Protein AF-A0A7X2IAB0-F1 (afdb_monomer)

Foldseek 3Di:
DDPPPPDDPVCLAPADDQDDDPVVVVVVVPDPDDPDDDDQDFDQFWDKDKAQDFAQAWAKKFFFPDDDDPDDPDPPPDPPGDDGDDTHTPGDIDTHGGGRGHHFHWDQDPVRDTDTHITMIIGSTGPPPCVVVDDPPVCPPDDDD

Radius of gyration: 17.69 Å; Cα contacts (8 Å, |Δi|>4): 196; chains: 1; bounding box: 41×53×38 Å

Mean predicted aligned error: 11.15 Å

Structure (mmCIF, N/CA/C/O backbone):
data_AF-A0A7X2IAB0-F1
#
_entry.id   AF-A0A7X2IAB0-F1
#
loop_
_atom_site.group_PDB
_atom_site.id
_atom_site.type_symbol
_atom_site.label_atom_id
_atom_site.label_alt_id
_atom_site.label_comp_id
_atom_site.label_asym_id
_atom_site.label_entity_id
_atom_site.label_seq_id
_atom_site.pdbx_PDB_ins_code
_atom_site.Cartn_x
_atom_site.Cartn_y
_atom_site.Cartn_z
_atom_site.occupancy
_atom_site.B_iso_or_equiv
_atom_site.auth_seq_id
_atom_site.auth_comp_id
_atom_site.auth_asym_id
_atom_site.auth_atom_id
_atom_site.pdbx_PDB_model_num
ATOM 1 N N . MET A 1 1 ? -12.299 -6.628 21.671 1.00 35.75 1 MET A N 1
ATOM 2 C CA . MET A 1 1 ? -11.449 -7.800 21.383 1.00 35.75 1 MET A CA 1
ATOM 3 C C . MET A 1 1 ? -10.360 -7.276 20.462 1.00 35.75 1 MET A C 1
ATOM 5 O O . MET A 1 1 ? -10.723 -6.673 19.462 1.00 35.75 1 MET A O 1
ATOM 9 N N . ASN A 1 2 ? -9.085 -7.326 20.855 1.00 34.56 2 ASN A N 1
ATOM 10 C CA . ASN A 1 2 ? -8.011 -6.799 20.007 1.00 34.56 2 ASN A CA 1
ATOM 11 C C . ASN A 1 2 ? -7.770 -7.798 18.869 1.00 34.56 2 ASN A C 1
ATOM 13 O O . ASN A 1 2 ? -7.606 -8.981 19.178 1.00 34.56 2 ASN A O 1
ATOM 17 N N . PRO A 1 3 ? -7.782 -7.367 17.597 1.00 40.47 3 PRO A N 1
ATOM 18 C CA . PRO A 1 3 ? -7.442 -8.254 16.496 1.00 40.47 3 PRO A CA 1
ATOM 19 C C . PRO A 1 3 ? -6.014 -8.787 16.698 1.00 40.47 3 PRO A C 1
ATOM 21 O O . PRO A 1 3 ? -5.176 -8.077 17.270 1.00 40.47 3 PRO A O 1
ATOM 24 N N . PRO A 1 4 ? -5.728 -10.034 16.286 1.00 41.59 4 PRO A N 1
ATOM 25 C CA . PRO A 1 4 ? -4.376 -10.562 16.349 1.00 41.59 4 PRO A CA 1
ATOM 26 C C . PRO A 1 4 ? -3.435 -9.631 15.576 1.00 41.59 4 PRO A C 1
ATOM 28 O O . PRO A 1 4 ? -3.772 -9.135 14.501 1.00 41.59 4 PRO A O 1
ATOM 31 N N . LEU A 1 5 ? -2.261 -9.358 16.147 1.00 42.12 5 LEU A N 1
ATOM 32 C CA . LEU A 1 5 ? -1.198 -8.631 15.459 1.00 42.12 5 LEU A CA 1
ATOM 33 C C . LEU A 1 5 ? -0.713 -9.525 14.303 1.00 42.12 5 LEU A C 1
ATOM 35 O O . LEU A 1 5 ? 0.067 -10.446 14.517 1.00 42.12 5 LEU A O 1
ATOM 39 N N . ILE A 1 6 ? -1.218 -9.295 13.08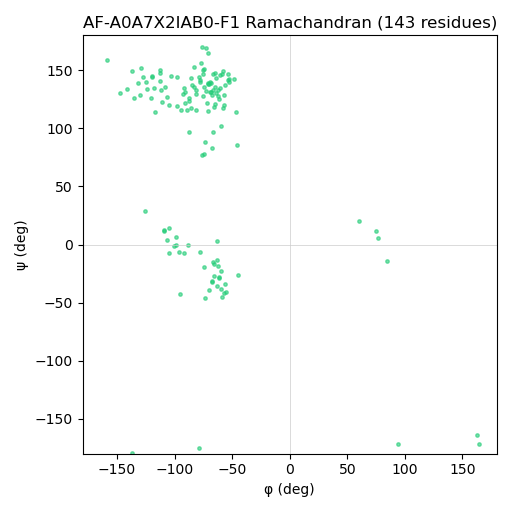9 1.00 48.75 6 ILE A N 1
ATOM 40 C CA . ILE A 1 6 ? -0.862 -10.081 11.889 1.00 48.75 6 ILE A CA 1
ATOM 41 C C . ILE A 1 6 ? 0.512 -9.655 11.318 1.00 48.75 6 ILE A C 1
ATOM 43 O O . ILE A 1 6 ? 1.058 -10.315 10.440 1.00 48.75 6 ILE A O 1
ATOM 47 N N . LEU A 1 7 ? 1.137 -8.599 11.853 1.00 47.75 7 LEU A N 1
ATOM 48 C CA . LEU A 1 7 ? 2.466 -8.138 11.438 1.00 47.75 7 LEU A CA 1
ATOM 49 C C . LEU A 1 7 ? 3.429 -8.060 12.622 1.00 47.75 7 LEU A C 1
ATOM 51 O O . LEU A 1 7 ? 3.077 -7.588 13.704 1.00 47.75 7 LEU A O 1
ATOM 55 N N . ALA A 1 8 ? 4.677 -8.473 12.396 1.00 43.34 8 ALA A N 1
ATOM 56 C CA . ALA A 1 8 ? 5.759 -8.194 13.325 1.00 43.34 8 ALA A CA 1
ATOM 57 C C . ALA A 1 8 ? 5.989 -6.675 13.371 1.00 43.34 8 ALA A C 1
ATOM 59 O O . ALA A 1 8 ? 6.307 -6.066 12.351 1.00 43.34 8 ALA A O 1
ATOM 60 N N . SER A 1 9 ? 5.854 -6.080 14.562 1.00 52.69 9 SER A N 1
ATOM 61 C CA . SER A 1 9 ? 6.020 -4.640 14.841 1.00 52.69 9 SER A CA 1
ATOM 62 C C . SER A 1 9 ? 7.254 -3.998 14.191 1.00 52.69 9 SER A C 1
ATOM 64 O O . SER A 1 9 ? 7.256 -2.799 13.947 1.00 52.69 9 SER A O 1
ATOM 66 N N . GLN A 1 10 ? 8.298 -4.782 13.920 1.00 50.03 10 GLN A N 1
ATOM 67 C CA . GLN A 1 10 ? 9.571 -4.330 13.360 1.00 50.03 10 GLN A CA 1
ATOM 68 C C . GLN A 1 10 ? 9.501 -3.798 11.918 1.00 50.03 10 GLN A C 1
ATOM 70 O O . GLN A 1 10 ? 10.450 -3.161 11.479 1.00 50.03 10 GLN A O 1
ATOM 75 N N . TYR A 1 11 ? 8.415 -4.055 11.182 1.00 52.72 11 TYR A N 1
ATOM 76 C CA . TYR A 1 11 ? 8.261 -3.597 9.793 1.00 52.72 11 TYR A CA 1
ATOM 77 C C . TYR A 1 11 ? 7.378 -2.354 9.643 1.00 52.72 11 TYR A C 1
ATOM 79 O O . TYR A 1 11 ? 7.192 -1.889 8.526 1.00 52.72 11 TYR A O 1
ATOM 87 N N . LEU A 1 12 ? 6.820 -1.822 10.736 1.00 57.72 12 LEU A N 1
ATOM 88 C CA . LEU A 1 12 ? 5.902 -0.677 10.674 1.00 57.72 12 LEU A CA 1
ATOM 89 C C . LEU A 1 12 ? 6.596 0.621 10.235 1.00 57.72 12 LEU A C 1
ATOM 91 O O . LEU A 1 12 ? 5.979 1.426 9.549 1.00 57.72 12 LEU A O 1
ATOM 95 N N . ASP A 1 13 ? 7.873 0.777 10.592 1.00 61.59 13 ASP A N 1
ATOM 96 C CA . ASP A 1 13 ? 8.671 1.983 10.327 1.00 61.59 13 ASP A CA 1
ATOM 97 C C . ASP A 1 13 ? 9.749 1.757 9.252 1.00 61.59 13 ASP A C 1
ATOM 99 O O . ASP A 1 13 ? 10.687 2.542 9.134 1.00 61.59 13 ASP A O 1
ATOM 103 N N . GLN A 1 14 ? 9.688 0.641 8.521 1.00 66.00 14 GLN A N 1
ATOM 104 C CA . GLN A 1 14 ? 10.624 0.359 7.433 1.00 66.00 14 GLN A CA 1
ATOM 105 C C . GLN A 1 14 ? 9.993 0.735 6.092 1.00 66.00 14 GLN A C 1
ATOM 107 O O . GLN A 1 14 ? 8.787 0.533 5.911 1.00 66.00 14 GLN A O 1
ATOM 112 N N . PRO A 1 15 ? 10.789 1.241 5.139 1.00 61.44 15 PRO A N 1
ATOM 113 C CA . PRO A 1 15 ? 10.329 1.403 3.774 1.00 61.44 15 PRO A CA 1
ATOM 114 C C . PRO A 1 15 ? 9.782 0.089 3.218 1.00 61.44 15 PRO A C 1
ATOM 116 O O . PRO A 1 15 ? 10.238 -1.010 3.547 1.00 61.44 15 PRO A O 1
ATOM 119 N N . ALA A 1 16 ? 8.779 0.210 2.358 1.00 62.75 16 ALA A N 1
ATOM 120 C CA . ALA A 1 16 ? 8.210 -0.934 1.676 1.00 62.75 16 ALA A CA 1
ATOM 121 C C . ALA A 1 16 ? 9.242 -1.562 0.714 1.00 62.75 16 ALA A C 1
ATOM 123 O O . ALA A 1 16 ? 9.639 -0.897 -0.248 1.00 62.75 16 ALA A O 1
ATOM 124 N N . PRO A 1 17 ? 9.650 -2.832 0.907 1.00 62.62 17 PRO A N 1
ATOM 125 C CA . PRO A 1 17 ? 10.663 -3.450 0.062 1.00 62.62 17 PRO A CA 1
ATOM 126 C C . PRO A 1 17 ? 10.121 -3.675 -1.353 1.00 62.62 17 PRO A C 1
ATOM 128 O O . PRO A 1 17 ? 9.055 -4.265 -1.539 1.00 62.62 17 PRO A O 1
ATOM 131 N N . LEU A 1 18 ? 10.886 -3.268 -2.368 1.00 59.88 18 LEU A N 1
ATOM 132 C CA . LEU A 1 18 ? 10.502 -3.455 -3.775 1.00 59.88 18 LEU A CA 1
ATOM 133 C C . LEU A 1 18 ? 11.021 -4.763 -4.404 1.00 59.88 18 LEU A C 1
ATOM 135 O O . LEU A 1 18 ? 10.659 -5.091 -5.535 1.00 59.88 18 LEU A O 1
ATOM 139 N N . VAL A 1 19 ? 11.872 -5.531 -3.709 1.00 61.22 19 VAL A N 1
ATOM 140 C CA . VAL A 1 19 ? 12.601 -6.667 -4.304 1.00 61.22 19 VAL A CA 1
ATOM 141 C C . VAL A 1 19 ? 12.297 -7.997 -3.607 1.00 61.22 19 VAL A C 1
ATOM 143 O O . VAL A 1 19 ? 12.517 -8.170 -2.412 1.00 61.22 19 VAL A O 1
ATOM 146 N N . PHE A 1 20 ? 11.884 -9.002 -4.387 1.00 60.91 20 PHE A N 1
ATOM 147 C CA . PHE A 1 20 ? 11.777 -10.391 -3.926 1.00 60.91 20 PHE A CA 1
ATOM 148 C C . PHE A 1 20 ? 13.132 -11.116 -3.995 1.00 60.91 20 PHE A C 1
ATOM 150 O O . PHE A 1 20 ? 13.833 -11.061 -5.010 1.00 60.91 20 PHE A O 1
ATOM 157 N N . ASN A 1 21 ? 13.503 -11.867 -2.956 1.00 71.12 21 ASN A N 1
ATOM 158 C CA . ASN A 1 21 ? 14.704 -12.712 -3.004 1.00 71.12 21 ASN A CA 1
ATOM 159 C C . ASN A 1 21 ? 14.520 -13.933 -3.938 1.00 71.12 21 ASN A C 1
ATOM 161 O O . ASN A 1 21 ? 13.401 -14.284 -4.321 1.00 71.12 21 ASN A O 1
ATOM 165 N N . GLN A 1 22 ? 15.623 -14.593 -4.313 1.00 76.75 22 GLN A N 1
ATOM 166 C CA . GLN A 1 22 ? 15.592 -15.730 -5.247 1.00 76.75 22 GLN A CA 1
ATOM 167 C C . GLN A 1 22 ? 14.725 -16.894 -4.740 1.00 76.75 22 GLN A C 1
ATOM 169 O O . GLN A 1 22 ? 13.972 -17.487 -5.507 1.00 76.75 22 GLN A O 1
ATOM 174 N N . THR A 1 23 ? 14.757 -17.168 -3.434 1.00 74.00 23 THR A N 1
ATOM 175 C CA . THR A 1 23 ? 13.955 -18.222 -2.799 1.00 74.00 23 THR A CA 1
ATOM 176 C C . THR A 1 23 ? 12.456 -18.043 -3.047 1.00 74.00 23 THR A C 1
ATOM 178 O O . THR A 1 23 ? 11.749 -19.017 -3.309 1.00 74.00 23 THR A O 1
ATOM 181 N N . TRP A 1 24 ? 11.954 -16.807 -2.975 1.00 69.25 24 TRP A N 1
ATOM 182 C CA . TRP A 1 24 ? 10.552 -16.507 -3.266 1.00 69.25 24 TRP A CA 1
ATOM 183 C C . TRP A 1 24 ? 10.220 -16.657 -4.749 1.00 69.25 24 TRP A C 1
ATOM 185 O O . TRP A 1 24 ? 9.173 -17.220 -5.069 1.00 69.25 24 TRP A O 1
ATOM 195 N N . ARG A 1 25 ? 11.122 -16.246 -5.649 1.00 75.25 25 ARG A N 1
ATOM 196 C CA . ARG A 1 25 ? 10.952 -16.438 -7.103 1.00 75.25 25 ARG A CA 1
ATOM 197 C C . ARG A 1 25 ? 10.815 -17.922 -7.453 1.00 75.25 25 ARG A C 1
ATOM 199 O O . ARG A 1 25 ? 9.889 -18.307 -8.163 1.00 75.25 25 ARG A O 1
ATOM 206 N N . ASP A 1 26 ? 11.667 -18.768 -6.879 1.00 80.38 26 ASP A N 1
ATOM 207 C CA . ASP A 1 26 ? 11.652 -20.215 -7.124 1.00 80.38 26 ASP A CA 1
ATOM 208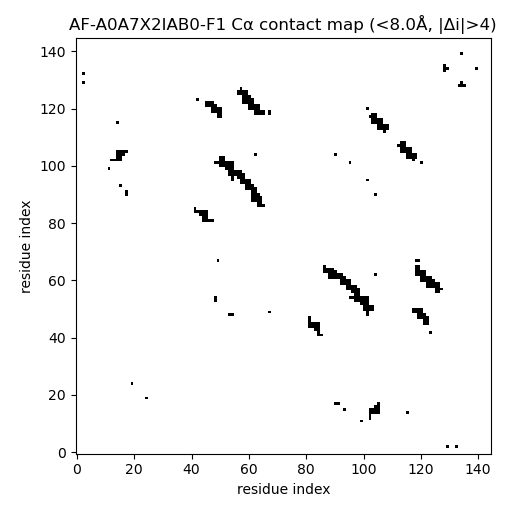 C C . ASP A 1 26 ? 10.393 -20.904 -6.574 1.00 80.38 26 ASP A C 1
ATOM 210 O O . ASP A 1 26 ? 9.940 -21.908 -7.130 1.00 80.38 26 ASP A O 1
ATOM 214 N N . LYS A 1 27 ? 9.826 -20.387 -5.475 1.00 79.31 27 LYS A N 1
ATOM 215 C CA . LYS A 1 27 ? 8.559 -20.876 -4.912 1.00 79.31 27 LYS A CA 1
ATOM 216 C C . LYS A 1 27 ? 7.360 -20.450 -5.752 1.00 79.31 27 LYS A C 1
ATOM 218 O O . LYS A 1 27 ? 6.524 -21.300 -6.043 1.00 79.31 27 LYS A O 1
ATOM 223 N N . LEU A 1 28 ? 7.290 -19.179 -6.157 1.00 75.38 28 LEU A N 1
ATOM 224 C CA . LEU A 1 28 ? 6.195 -18.648 -6.979 1.00 75.38 28 LEU A CA 1
ATOM 225 C C . LEU A 1 28 ? 6.024 -19.454 -8.273 1.00 75.38 28 LEU A C 1
ATOM 227 O O . LEU A 1 28 ? 4.905 -19.822 -8.611 1.00 75.38 28 LEU A O 1
ATOM 231 N N . ASN A 1 29 ? 7.131 -19.837 -8.918 1.00 76.50 29 ASN A N 1
ATOM 232 C CA . ASN A 1 29 ? 7.127 -20.650 -10.141 1.00 76.50 29 ASN A CA 1
ATOM 233 C C . ASN A 1 29 ? 6.535 -22.065 -9.977 1.00 76.50 29 ASN A C 1
ATOM 235 O O . ASN A 1 29 ? 6.301 -22.745 -10.972 1.00 76.50 29 ASN A O 1
ATOM 239 N N . LYS A 1 30 ? 6.340 -22.543 -8.743 1.00 82.19 30 LYS A N 1
ATOM 240 C CA . LYS A 1 30 ? 5.795 -23.880 -8.445 1.00 82.19 30 LYS A CA 1
ATOM 241 C C . LYS A 1 30 ? 4.343 -23.840 -7.973 1.00 82.19 30 LYS A C 1
ATOM 243 O O . LYS A 1 30 ? 3.757 -24.902 -7.769 1.00 82.19 30 LYS A O 1
ATOM 248 N N . LEU A 1 31 ? 3.783 -22.653 -7.742 1.00 79.88 31 LEU A N 1
ATOM 249 C CA . LEU A 1 31 ? 2.400 -22.516 -7.304 1.00 79.88 31 LEU A CA 1
ATOM 250 C C . LEU A 1 31 ? 1.452 -22.702 -8.498 1.00 79.88 31 LEU A C 1
ATOM 252 O O . LEU A 1 31 ? 1.758 -22.230 -9.595 1.00 79.88 31 LEU A O 1
ATOM 256 N N . PRO A 1 32 ? 0.304 -23.375 -8.308 1.00 79.88 32 PRO A N 1
ATOM 257 C CA . PRO A 1 32 ? -0.677 -23.589 -9.364 1.00 79.88 32 PRO A CA 1
ATOM 258 C C . PRO A 1 32 ? -1.468 -22.299 -9.607 1.00 79.88 32 PRO A C 1
ATOM 260 O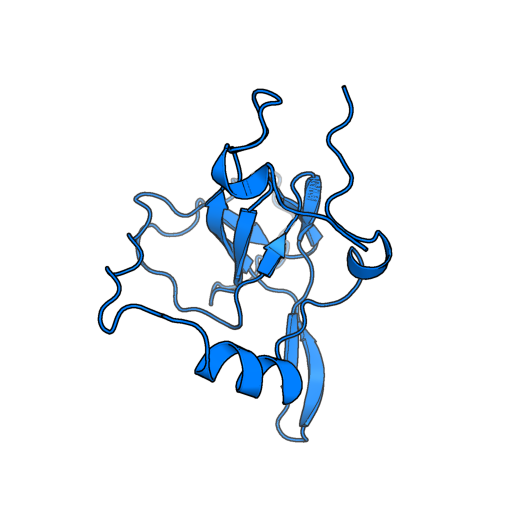 O . PRO A 1 32 ? -2.599 -22.149 -9.146 1.00 79.88 32 PRO A O 1
ATOM 263 N N . PHE A 1 33 ? -0.858 -21.340 -10.301 1.00 74.62 33 PHE A N 1
ATOM 264 C CA . PHE A 1 33 ? -1.569 -20.161 -10.776 1.00 74.62 33 PHE A CA 1
ATOM 265 C C . PHE A 1 33 ? -2.387 -20.514 -12.024 1.00 74.62 33 PHE A C 1
ATOM 267 O O . PHE A 1 33 ? -1.908 -21.269 -12.871 1.00 74.62 33 PHE A O 1
ATOM 274 N N . PRO A 1 34 ? -3.616 -19.994 -12.158 1.00 82.50 34 PRO A N 1
ATOM 275 C CA . PRO A 1 34 ? -4.370 -20.141 -13.392 1.00 82.50 34 PRO A CA 1
ATOM 276 C C . PRO A 1 34 ? -3.657 -19.409 -14.537 1.00 82.50 34 PRO A C 1
ATOM 278 O O . PRO A 1 34 ? -3.137 -18.310 -14.349 1.00 82.50 34 PRO A O 1
ATOM 281 N N . ASP A 1 35 ? -3.700 -19.988 -15.740 1.00 81.81 35 ASP A N 1
ATOM 282 C CA . ASP A 1 35 ? -3.081 -19.410 -16.947 1.00 81.81 35 ASP A CA 1
ATOM 283 C C . ASP A 1 35 ? -3.685 -18.049 -17.344 1.00 81.81 35 ASP A C 1
ATOM 285 O O . ASP A 1 35 ? -3.094 -17.285 -18.107 1.00 81.81 35 ASP A O 1
ATOM 289 N N . SER A 1 36 ? -4.883 -17.741 -16.838 1.00 84.75 36 SER A N 1
ATOM 290 C CA . SER A 1 36 ? -5.588 -16.486 -17.068 1.00 84.75 36 SER A CA 1
ATOM 291 C C . SER A 1 36 ? -6.176 -15.960 -15.763 1.00 84.75 36 SER A C 1
ATOM 293 O O . SER A 1 36 ? -6.931 -16.651 -15.077 1.00 84.75 36 SER A O 1
ATOM 295 N N . LEU A 1 37 ? -5.840 -14.711 -15.444 1.00 79.56 37 LEU A N 1
ATOM 296 C CA . LEU A 1 37 ? -6.455 -13.940 -14.371 1.00 79.56 37 LEU A CA 1
ATOM 297 C C . LEU A 1 37 ? -7.428 -12.927 -14.975 1.00 79.56 37 LEU A C 1
ATOM 299 O O . LEU A 1 37 ? -7.179 -12.365 -16.043 1.00 79.56 37 LEU A O 1
ATOM 303 N N . SER A 1 38 ? -8.535 -12.678 -14.274 1.00 82.25 38 SER A N 1
ATOM 304 C CA . SER A 1 38 ? -9.397 -11.539 -14.602 1.00 82.25 38 SER A CA 1
ATOM 305 C C . SER A 1 38 ? -8.632 -10.231 -14.364 1.00 82.25 38 SER A C 1
ATOM 307 O O . SER A 1 38 ? -7.803 -10.183 -13.451 1.00 82.25 38 SER A O 1
ATOM 309 N N . PRO A 1 39 ? -8.887 -9.168 -15.148 1.00 76.00 39 PRO A N 1
ATOM 310 C CA . PRO A 1 39 ? -8.277 -7.872 -14.883 1.00 76.00 39 PRO A CA 1
ATOM 311 C C . PRO A 1 39 ? -8.684 -7.370 -13.494 1.00 76.00 39 PRO A C 1
ATOM 313 O O . PRO A 1 39 ? -9.811 -7.605 -13.047 1.00 76.00 39 PRO A O 1
ATOM 316 N N . VAL A 1 40 ? -7.774 -6.660 -12.825 1.00 72.44 40 VAL A N 1
ATOM 317 C CA . VAL A 1 40 ? -8.103 -5.950 -11.585 1.00 72.44 40 VAL A CA 1
ATOM 318 C C . VAL A 1 40 ? -9.175 -4.903 -11.922 1.00 72.44 40 VAL A C 1
ATOM 320 O O . VAL A 1 40 ? -8.974 -4.122 -12.854 1.00 72.44 40 VAL A O 1
ATOM 323 N N . PRO A 1 41 ? -10.332 -4.895 -11.240 1.00 76.00 41 PRO A N 1
ATOM 324 C CA . PRO A 1 41 ? -11.372 -3.911 -11.509 1.00 76.00 41 PRO A CA 1
ATOM 325 C C . PRO A 1 41 ? -10.890 -2.509 -11.120 1.00 76.00 41 PRO A C 1
ATOM 327 O O . PRO A 1 41 ? -10.379 -2.310 -10.020 1.00 76.00 41 PRO A O 1
ATOM 330 N N . GLU A 1 42 ? -11.088 -1.526 -12.000 1.00 77.31 42 GLU A N 1
ATOM 331 C CA . GLU A 1 42 ? -10.788 -0.127 -11.679 1.00 77.31 42 GLU A CA 1
ATOM 332 C C . GLU A 1 42 ? -11.830 0.427 -10.693 1.00 77.31 42 GLU A C 1
ATOM 334 O O . GLU A 1 42 ? -13.040 0.260 -10.909 1.00 77.31 42 GLU A O 1
ATOM 339 N N . PRO A 1 43 ? -11.405 1.099 -9.612 1.00 71.62 43 PRO A N 1
ATOM 340 C CA . PRO A 1 43 ? -12.335 1.685 -8.665 1.00 71.62 43 PRO A CA 1
ATOM 341 C C . PRO A 1 43 ? -13.073 2.875 -9.296 1.00 71.62 43 PRO A C 1
ATOM 343 O O . PRO A 1 43 ? -12.487 3.717 -9.972 1.00 71.62 43 PRO A O 1
ATOM 346 N N . LEU A 1 44 ? -14.377 2.989 -9.013 1.00 73.06 44 LEU A N 1
ATOM 347 C CA . LEU A 1 44 ? -15.196 4.136 -9.441 1.00 73.06 44 LEU A CA 1
ATOM 348 C C . LEU A 1 44 ? -14.694 5.466 -8.861 1.00 73.06 44 LEU A C 1
ATOM 350 O O . LEU A 1 44 ? -14.934 6.512 -9.453 1.00 73.06 44 LEU A O 1
ATOM 354 N N . ARG A 1 45 ? -14.047 5.413 -7.689 1.00 83.62 45 ARG A N 1
ATOM 355 C CA . ARG A 1 45 ? -13.419 6.545 -7.004 1.00 83.62 45 ARG A CA 1
ATOM 356 C C . ARG A 1 45 ? -12.121 6.098 -6.362 1.00 83.62 45 ARG A C 1
ATOM 358 O O . ARG A 1 45 ? -12.098 5.088 -5.658 1.00 83.62 45 ARG A O 1
ATOM 365 N N . ASN A 1 46 ? -11.068 6.879 -6.548 1.00 89.19 46 ASN A N 1
ATOM 366 C CA . ASN A 1 46 ? -9.780 6.588 -5.936 1.00 89.19 46 ASN A CA 1
ATOM 367 C C . ASN A 1 46 ? -9.738 7.066 -4.480 1.00 89.19 46 ASN A C 1
ATOM 369 O O . ASN A 1 46 ? -10.011 8.229 -4.183 1.00 89.19 46 ASN A O 1
ATOM 373 N N . THR A 1 47 ? -9.319 6.180 -3.574 1.00 91.88 47 THR A N 1
ATOM 374 C CA . THR A 1 47 ? -8.868 6.576 -2.233 1.00 91.88 47 THR A CA 1
ATOM 375 C C . THR A 1 47 ? -7.356 6.728 -2.277 1.00 91.88 47 THR A C 1
ATOM 377 O O . THR A 1 47 ? -6.663 5.742 -2.520 1.00 91.88 47 THR A O 1
ATOM 380 N N . VAL A 1 48 ? -6.855 7.948 -2.062 1.00 92.88 48 VAL A N 1
ATOM 381 C CA . VAL A 1 48 ? -5.418 8.258 -2.109 1.00 92.88 48 VAL A CA 1
ATOM 382 C C . VAL A 1 48 ? -4.956 8.900 -0.806 1.00 92.88 48 VAL A C 1
ATOM 384 O O . VAL A 1 48 ? -5.594 9.828 -0.305 1.00 92.88 48 VAL A O 1
ATOM 387 N N . VAL A 1 49 ? -3.832 8.420 -0.276 1.00 92.31 49 VAL A N 1
ATOM 388 C CA . VAL A 1 49 ? -3.215 8.894 0.968 1.00 92.31 49 VAL A CA 1
ATOM 389 C C . VAL A 1 49 ? -1.734 9.179 0.725 1.00 92.31 49 VAL A C 1
ATOM 391 O O . VAL A 1 49 ? -1.013 8.333 0.212 1.00 92.31 49 VAL A O 1
ATOM 394 N N . ALA A 1 50 ? -1.264 10.367 1.101 1.00 92.31 50 ALA A N 1
ATOM 395 C CA . ALA A 1 50 ? 0.153 10.713 0.995 1.00 92.31 50 ALA A CA 1
ATOM 396 C C . ALA A 1 50 ? 0.979 10.024 2.092 1.00 92.31 50 ALA A C 1
ATOM 398 O O . ALA A 1 50 ? 0.480 9.858 3.207 1.00 92.31 50 ALA A O 1
ATOM 399 N N . SER A 1 51 ? 2.252 9.718 1.822 1.00 91.19 51 SER A N 1
ATOM 400 C CA . SER A 1 51 ? 3.206 9.295 2.859 1.00 91.19 51 SER A CA 1
ATOM 401 C C . SER A 1 51 ? 3.182 10.239 4.075 1.00 91.19 51 SER A C 1
ATOM 403 O O . SER A 1 51 ? 3.024 11.458 3.934 1.00 91.19 51 SER A O 1
ATOM 405 N N . GLY A 1 52 ? 3.313 9.679 5.279 1.00 90.00 52 GLY A N 1
ATOM 406 C CA . GLY A 1 52 ? 3.225 10.403 6.551 1.00 90.00 52 GLY A CA 1
ATOM 407 C C . GLY A 1 52 ? 1.803 10.807 6.960 1.00 90.00 52 GLY A C 1
ATOM 408 O O . GLY A 1 52 ? 1.633 11.655 7.838 1.00 90.00 52 GLY A O 1
ATOM 409 N N . LYS A 1 53 ? 0.765 10.280 6.297 1.00 91.38 53 LYS A N 1
ATOM 410 C CA . LYS A 1 53 ? -0.635 10.435 6.712 1.00 91.38 53 LYS A CA 1
ATOM 411 C C . LYS A 1 53 ? -1.214 9.098 7.145 1.00 91.38 53 LYS A C 1
ATOM 413 O O . LYS A 1 53 ? -0.994 8.090 6.479 1.00 91.38 53 LYS A O 1
ATOM 418 N N . ALA A 1 54 ? -2.017 9.136 8.205 1.00 91.62 54 ALA A N 1
ATOM 419 C CA . ALA A 1 54 ? -2.720 7.972 8.716 1.00 91.62 54 ALA A CA 1
ATOM 420 C C . ALA A 1 54 ? -3.618 7.337 7.645 1.00 91.62 54 ALA A C 1
ATOM 422 O O . ALA A 1 54 ? -4.455 8.004 7.023 1.00 91.62 54 ALA A O 1
ATOM 423 N N . LEU A 1 55 ? -3.460 6.032 7.461 1.00 91.12 55 LEU A N 1
ATOM 424 C CA . LEU A 1 55 ? -4.250 5.238 6.532 1.00 91.12 55 LEU A CA 1
ATOM 425 C C . LEU A 1 55 ? -5.660 5.000 7.094 1.00 91.12 55 LEU A C 1
ATOM 427 O O . LEU A 1 55 ? -5.804 4.622 8.257 1.00 91.12 55 LEU A O 1
ATOM 431 N N . PRO A 1 56 ? -6.724 5.153 6.289 1.00 93.38 56 PRO A N 1
ATOM 432 C CA . PRO A 1 56 ? -8.096 4.995 6.766 1.00 93.38 56 PRO A CA 1
ATOM 433 C C . PRO A 1 56 ? -8.497 3.532 7.004 1.00 93.38 56 PRO A C 1
ATOM 435 O O . PRO A 1 56 ? -9.489 3.276 7.682 1.00 93.38 56 PRO A O 1
ATOM 438 N N . CYS A 1 57 ? -7.782 2.572 6.413 1.00 91.75 57 CYS A N 1
ATOM 439 C CA . CYS A 1 57 ? -8.080 1.148 6.532 1.00 91.75 57 CYS A CA 1
ATOM 440 C C . CYS A 1 57 ? -6.854 0.289 6.218 1.00 91.75 57 CYS A C 1
ATOM 442 O O . CYS A 1 57 ? -5.927 0.738 5.541 1.00 91.75 57 CYS A O 1
ATOM 444 N N . SER A 1 58 ? -6.881 -0.948 6.711 1.00 91.56 58 SER A N 1
ATOM 445 C CA . SER A 1 58 ? -5.923 -1.974 6.309 1.00 91.56 58 SER A CA 1
ATOM 446 C C . SER A 1 58 ? -6.265 -2.493 4.918 1.00 91.56 58 SER A C 1
ATOM 448 O O . SER A 1 58 ? -7.440 -2.580 4.554 1.00 91.56 58 SER A O 1
ATOM 450 N N . GLY A 1 59 ? -5.253 -2.854 4.140 1.00 92.38 59 GLY A N 1
ATOM 451 C CA . GLY A 1 59 ? -5.472 -3.380 2.801 1.00 92.38 59 GLY A CA 1
ATOM 452 C C . GLY A 1 59 ? -4.220 -3.375 1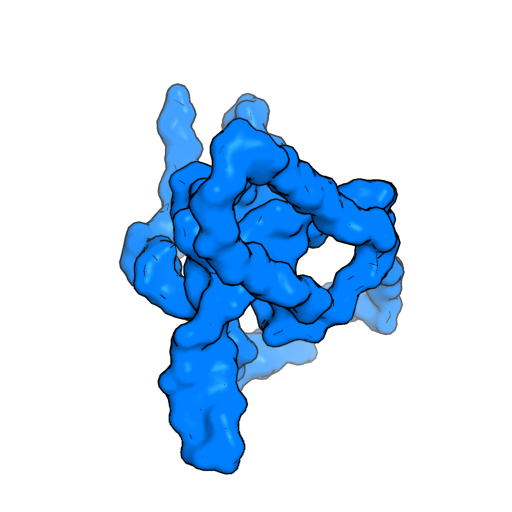.943 1.00 92.38 59 GLY A C 1
ATOM 453 O O . GLY A 1 59 ? -3.127 -3.086 2.423 1.00 92.38 59 GLY A O 1
ATOM 454 N N . ILE A 1 60 ? -4.399 -3.677 0.661 1.00 92.31 60 ILE A N 1
ATOM 455 C CA . ILE A 1 60 ? -3.357 -3.567 -0.358 1.00 92.31 60 ILE A CA 1
ATOM 456 C C . ILE A 1 60 ? -3.446 -2.175 -0.979 1.00 92.31 60 ILE A C 1
ATOM 458 O O . ILE A 1 60 ? -4.474 -1.789 -1.545 1.00 92.31 60 ILE A O 1
ATOM 462 N N . TRP A 1 61 ? -2.344 -1.444 -0.880 1.00 93.06 61 TRP A N 1
ATOM 463 C CA . TRP A 1 61 ? -2.167 -0.105 -1.418 1.00 93.06 61 TRP A CA 1
ATOM 464 C C . TRP A 1 61 ? -1.020 -0.106 -2.424 1.00 93.06 61 TRP A C 1
ATOM 466 O O . TRP A 1 61 ? -0.031 -0.803 -2.223 1.00 93.06 61 TRP A O 1
ATOM 476 N N . GLU A 1 62 ? -1.110 0.691 -3.482 1.00 92.38 62 GLU A N 1
ATOM 477 C CA . GLU A 1 62 ? -0.016 0.890 -4.438 1.00 92.38 62 GLU A CA 1
ATOM 478 C C . GLU A 1 62 ? 0.427 2.350 -4.505 1.00 92.38 62 G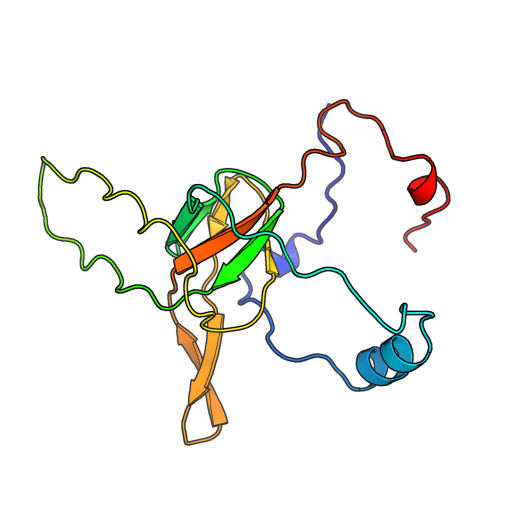LU A C 1
ATOM 480 O O . GLU A 1 62 ? -0.410 3.251 -4.419 1.00 92.38 62 GLU A O 1
ATOM 485 N N . PRO A 1 63 ? 1.726 2.612 -4.684 1.00 92.69 63 PRO A N 1
ATOM 486 C CA . PRO A 1 63 ? 2.199 3.949 -4.997 1.00 92.69 63 PRO A CA 1
ATOM 487 C C . PRO A 1 63 ? 1.746 4.345 -6.410 1.00 92.69 63 PRO A C 1
ATOM 489 O O . PRO A 1 63 ? 1.815 3.539 -7.339 1.00 92.69 63 PRO A O 1
ATOM 492 N N . VAL A 1 64 ? 1.315 5.594 -6.591 1.00 91.69 64 VAL A N 1
ATOM 493 C CA . VAL A 1 64 ? 0.848 6.131 -7.880 1.00 91.69 64 VAL A CA 1
ATOM 494 C C . VAL A 1 64 ? 1.521 7.449 -8.244 1.00 91.69 64 VAL A C 1
ATOM 496 O O . VAL A 1 64 ? 1.887 8.247 -7.378 1.00 91.69 64 VAL A O 1
ATOM 499 N N . GLU A 1 65 ? 1.635 7.711 -9.544 1.00 88.06 65 GLU A N 1
ATOM 500 C CA . GLU A 1 65 ? 2.165 8.964 -10.080 1.00 88.06 65 GLU A CA 1
ATOM 501 C C . GLU A 1 65 ? 1.150 10.104 -9.902 1.00 88.06 65 GLU A C 1
ATOM 503 O O . GLU A 1 65 ? 0.324 10.398 -10.769 1.00 88.06 65 GLU A O 1
ATOM 508 N N . LEU A 1 66 ? 1.210 10.772 -8.750 1.00 85.25 66 LEU A N 1
ATOM 509 C CA . LEU A 1 66 ? 0.443 11.982 -8.471 1.00 85.25 66 LEU A CA 1
ATOM 510 C C . LEU A 1 66 ? 1.343 13.069 -7.872 1.00 85.25 66 LEU A C 1
ATOM 512 O O . LEU A 1 66 ? 2.156 12.787 -6.990 1.00 85.25 66 LEU A O 1
ATOM 516 N N . PRO A 1 67 ? 1.180 14.341 -8.277 1.00 74.94 67 PRO A N 1
ATOM 517 C CA . PRO A 1 67 ? 1.980 15.424 -7.726 1.00 74.94 67 PRO A CA 1
ATOM 518 C C . PRO A 1 67 ? 1.737 15.569 -6.219 1.00 74.94 67 PRO A C 1
ATOM 520 O O . PRO A 1 67 ? 0.597 15.719 -5.759 1.00 74.94 67 PRO A O 1
ATOM 523 N N . MET A 1 68 ? 2.817 15.571 -5.434 1.00 67.19 68 MET A N 1
ATOM 524 C CA . MET A 1 68 ? 2.714 15.833 -4.004 1.00 67.19 68 MET A CA 1
ATOM 525 C C . MET A 1 68 ? 2.305 17.289 -3.743 1.00 67.19 68 MET A C 1
ATOM 527 O O . MET A 1 68 ? 2.911 18.248 -4.229 1.00 67.19 68 MET A O 1
ATOM 531 N N . ARG A 1 69 ? 1.258 17.432 -2.923 1.00 63.62 69 ARG A N 1
ATOM 532 C CA . ARG A 1 69 ? 0.809 18.654 -2.239 1.00 63.62 69 ARG A CA 1
ATOM 533 C C . ARG A 1 69 ? 1.955 19.432 -1.584 1.00 63.62 69 ARG A C 1
ATOM 535 O O . ARG A 1 69 ? 2.130 19.239 -0.389 1.00 63.62 69 ARG A O 1
ATOM 542 N N . LYS A 1 70 ? 2.693 20.326 -2.263 1.00 55.00 70 LYS A N 1
ATOM 543 C CA . LYS A 1 70 ? 3.557 21.292 -1.548 1.00 55.00 70 LYS A CA 1
ATOM 544 C C . LYS A 1 70 ? 2.658 22.104 -0.615 1.00 55.00 70 LYS A C 1
ATOM 546 O O . LYS A 1 70 ? 1.713 22.742 -1.078 1.00 55.00 70 LYS A O 1
ATOM 551 N N . SER A 1 71 ? 2.892 22.012 0.692 1.00 53.00 71 SER A N 1
ATOM 552 C CA . SER A 1 71 ? 2.034 22.615 1.711 1.00 53.00 71 SER A CA 1
ATOM 553 C C . SER A 1 71 ? 1.958 24.131 1.518 1.00 53.00 71 SER A C 1
ATOM 555 O O . SER A 1 71 ? 2.878 24.859 1.883 1.00 53.00 71 SER A O 1
ATOM 557 N N . ALA A 1 72 ? 0.864 24.620 0.939 1.00 53.69 72 ALA A N 1
ATOM 558 C CA . ALA A 1 72 ? 0.531 26.033 0.989 1.00 53.69 72 ALA A CA 1
ATOM 559 C C . ALA A 1 72 ? -0.213 26.309 2.308 1.00 53.69 72 ALA A C 1
ATOM 561 O O . ALA A 1 72 ? -1.096 25.525 2.672 1.00 53.69 72 ALA A O 1
ATOM 562 N N . PRO A 1 73 ? 0.090 27.408 3.020 1.00 47.25 73 PRO A N 1
ATOM 563 C CA . PRO A 1 73 ? -0.627 27.799 4.226 1.00 47.25 73 PRO A CA 1
ATOM 564 C C . PRO A 1 73 ? -1.996 28.357 3.818 1.00 47.25 73 PRO A C 1
ATOM 566 O O . PRO A 1 73 ? -2.193 29.563 3.723 1.00 47.25 73 PRO A O 1
ATOM 569 N N . SER A 1 74 ? -2.944 27.479 3.494 1.00 50.16 74 SER A N 1
ATOM 570 C CA . SER A 1 74 ? -4.308 27.874 3.150 1.00 50.16 74 SER A CA 1
ATOM 571 C C . SER A 1 74 ? -5.287 27.306 4.167 1.00 50.16 74 SER A C 1
ATOM 573 O O . SER A 1 74 ? -5.515 26.096 4.232 1.00 50.16 74 SER A O 1
ATOM 575 N N . LEU A 1 75 ? -5.916 28.220 4.911 1.00 51.53 75 LEU A N 1
ATOM 576 C CA . LEU A 1 75 ? -7.055 27.984 5.810 1.00 51.53 75 LEU A CA 1
ATOM 577 C C . LEU A 1 75 ? -8.321 27.492 5.068 1.00 51.53 75 LEU A C 1
ATOM 579 O O . LEU A 1 75 ? -9.357 27.285 5.688 1.00 51.53 75 LEU A O 1
ATOM 583 N N . PHE A 1 76 ? -8.233 27.276 3.749 1.00 47.59 76 PHE A N 1
ATOM 584 C CA . PHE A 1 76 ? -9.275 26.706 2.893 1.00 47.59 76 PHE A CA 1
ATOM 585 C C . PHE A 1 76 ? -8.777 25.493 2.099 1.00 47.59 76 PHE A C 1
ATOM 587 O O . PHE A 1 76 ? -9.254 25.239 0.990 1.00 47.59 76 PHE A O 1
ATOM 594 N N . SER A 1 77 ? -7.803 24.742 2.621 1.00 47.03 77 SER A N 1
ATOM 595 C CA . SER A 1 77 ? -7.370 23.491 1.996 1.00 47.03 77 SER A CA 1
ATOM 596 C C . SER A 1 77 ? -8.482 22.438 2.082 1.00 47.03 77 SER A C 1
ATOM 598 O O . SER A 1 77 ? -8.498 21.561 2.937 1.00 47.03 77 SER A O 1
ATOM 600 N N . ARG A 1 78 ? -9.435 22.497 1.147 1.00 47.03 78 ARG A N 1
ATOM 601 C CA . ARG A 1 78 ? -10.155 21.293 0.740 1.00 47.03 78 ARG A CA 1
ATOM 602 C C . ARG A 1 78 ? -9.083 20.309 0.274 1.00 47.03 78 ARG A C 1
ATOM 604 O O . ARG A 1 78 ? -8.320 20.629 -0.646 1.00 47.03 78 ARG A O 1
ATOM 611 N N . SER A 1 79 ? -8.996 19.142 0.915 1.00 50.88 79 SER A N 1
ATOM 612 C CA . SER A 1 79 ? -8.382 17.974 0.281 1.00 50.88 79 SER A CA 1
ATOM 613 C C . SER A 1 79 ? -8.991 17.903 -1.110 1.00 50.88 79 SER A C 1
ATOM 615 O O . SER A 1 79 ? -10.212 17.793 -1.212 1.00 50.88 79 SER A O 1
ATOM 617 N N . ALA A 1 80 ? -8.205 18.097 -2.175 1.00 56.28 80 ALA A N 1
ATOM 618 C CA . ALA A 1 80 ? -8.790 17.765 -3.462 1.00 56.28 80 ALA A CA 1
ATOM 619 C C . ALA A 1 80 ? -8.942 16.262 -3.464 1.00 56.28 80 ALA A C 1
ATOM 621 O O . ALA A 1 80 ? -8.011 15.542 -3.095 1.00 56.28 8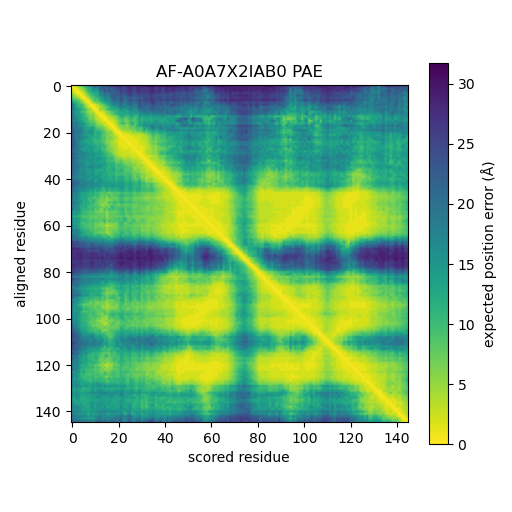0 ALA A O 1
ATOM 622 N N . GLU A 1 81 ? -10.136 15.850 -3.844 1.00 65.38 81 GLU A N 1
ATOM 623 C CA . GLU A 1 81 ? -10.425 14.476 -4.185 1.00 65.38 81 GLU A CA 1
ATOM 624 C C . GLU A 1 81 ? -9.401 14.025 -5.233 1.00 65.38 81 GLU A C 1
ATOM 626 O O . GLU A 1 81 ? -8.979 14.813 -6.092 1.00 65.38 81 GLU A O 1
ATOM 631 N N . ALA A 1 82 ? -8.929 12.789 -5.097 1.00 74.81 82 ALA A N 1
ATOM 632 C CA . ALA A 1 82 ? -8.071 12.199 -6.107 1.00 74.81 82 ALA A CA 1
ATOM 633 C C . ALA A 1 82 ? -8.815 12.192 -7.455 1.00 74.81 82 ALA A C 1
ATOM 635 O O . ALA A 1 82 ? -10.044 12.101 -7.457 1.00 74.81 82 ALA A O 1
ATOM 636 N N . PRO A 1 83 ? -8.109 12.297 -8.593 1.00 81.44 83 PRO A N 1
ATOM 637 C CA . PRO A 1 83 ? -8.742 12.134 -9.896 1.00 81.44 83 PRO A CA 1
ATOM 638 C C . PRO A 1 83 ? -9.494 10.802 -9.956 1.00 81.44 83 PRO A C 1
ATOM 640 O O . PRO A 1 83 ? -8.992 9.803 -9.442 1.00 81.44 83 PRO A O 1
ATOM 643 N N . ASP A 1 84 ? -10.661 10.781 -10.592 1.00 80.75 84 ASP A N 1
ATOM 644 C CA . ASP A 1 84 ? -11.349 9.531 -10.914 1.00 80.75 84 ASP A CA 1
ATOM 645 C C . ASP A 1 84 ? -10.645 8.819 -12.083 1.00 80.75 84 ASP A C 1
ATOM 647 O O . ASP A 1 84 ? -10.070 9.464 -12.964 1.00 80.75 84 ASP A O 1
ATOM 651 N N . GLY A 1 85 ? -10.729 7.486 -12.115 1.00 76.75 85 GLY A N 1
ATOM 652 C CA . GLY A 1 85 ? -10.168 6.653 -13.184 1.00 76.75 85 GLY A CA 1
ATOM 653 C C . GLY A 1 85 ? -8.756 6.110 -12.909 1.00 76.75 85 GLY A C 1
ATOM 654 O O . GLY A 1 85 ? -8.253 6.222 -11.790 1.00 76.75 85 GLY A O 1
ATOM 655 N N . PRO A 1 86 ? -8.114 5.481 -13.908 1.00 81.38 86 PRO A N 1
ATOM 656 C CA . PRO A 1 86 ? -6.831 4.810 -13.719 1.00 81.38 86 PRO A CA 1
ATOM 657 C C . PRO A 1 86 ? -5.720 5.795 -13.348 1.00 81.38 86 PRO A C 1
ATOM 659 O O . PRO A 1 86 ? -5.576 6.846 -13.976 1.00 81.38 86 PRO A O 1
ATOM 662 N N . LEU A 1 87 ? -4.907 5.432 -12.357 1.00 87.38 87 LEU A N 1
ATOM 663 C CA . LEU A 1 87 ? -3.705 6.166 -11.972 1.00 87.38 87 LEU A CA 1
ATOM 664 C C . LEU A 1 87 ? -2.467 5.323 -12.316 1.00 87.38 87 LEU A C 1
ATOM 666 O O . LEU A 1 87 ? -2.464 4.133 -11.997 1.00 87.38 87 LEU A O 1
ATOM 670 N N . PRO A 1 88 ? -1.430 5.894 -12.962 1.00 87.69 88 PRO A N 1
ATOM 671 C CA . PRO A 1 88 ? -0.213 5.149 -13.273 1.00 87.69 88 PRO A CA 1
ATOM 672 C C . PRO A 1 88 ? 0.490 4.680 -11.988 1.00 87.69 88 PRO A C 1
ATOM 674 O O . PRO A 1 88 ? 0.656 5.494 -11.073 1.00 87.69 88 PRO A O 1
ATOM 677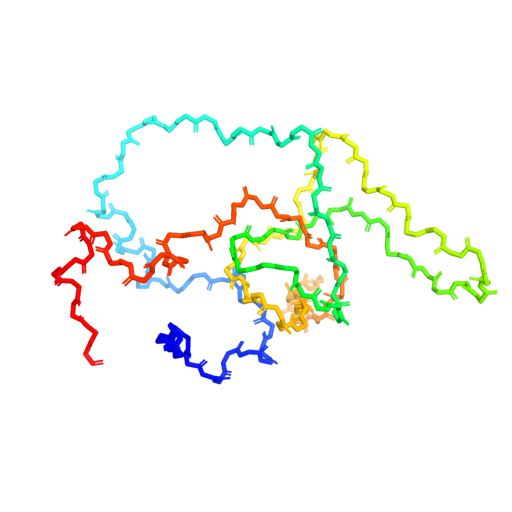 N N . PRO A 1 89 ? 0.907 3.405 -11.894 1.00 88.25 89 PRO A N 1
ATOM 678 C CA . PRO A 1 89 ? 1.651 2.910 -10.743 1.00 88.25 89 PRO A CA 1
ATOM 679 C C . PRO A 1 89 ? 3.073 3.487 -10.731 1.00 88.25 89 PRO A C 1
ATOM 681 O O . PRO A 1 89 ? 3.733 3.545 -11.764 1.00 88.25 89 PRO A O 1
ATOM 684 N N . ALA A 1 90 ? 3.552 3.865 -9.547 1.00 86.94 90 ALA A N 1
ATOM 685 C CA . ALA A 1 90 ? 4.884 4.436 -9.317 1.00 86.94 90 ALA A CA 1
ATOM 686 C C . ALA A 1 90 ? 5.835 3.474 -8.576 1.00 86.94 90 ALA A C 1
ATOM 688 O O . ALA A 1 90 ? 6.884 3.882 -8.087 1.00 86.94 90 ALA A O 1
ATOM 689 N N . GLY A 1 91 ? 5.457 2.201 -8.436 1.00 84.50 91 GLY A N 1
ATOM 690 C CA . GLY A 1 91 ? 6.200 1.211 -7.655 1.00 84.50 91 GLY A CA 1
ATOM 691 C C . GLY A 1 91 ? 5.353 -0.012 -7.305 1.00 84.50 91 GLY A C 1
ATOM 692 O O . GLY A 1 91 ? 4.300 -0.246 -7.900 1.00 84.50 91 GLY A O 1
ATOM 693 N N . CYS A 1 92 ? 5.811 -0.810 -6.339 1.00 85.81 92 CYS A N 1
ATOM 694 C CA . CYS A 1 92 ? 5.136 -2.050 -5.952 1.00 85.81 92 CYS A CA 1
ATOM 695 C C . CYS A 1 92 ? 4.030 -1.829 -4.913 1.00 85.81 92 CYS A C 1
ATOM 697 O O . CYS A 1 92 ? 4.171 -1.043 -3.975 1.00 85.81 92 CYS A O 1
ATOM 699 N N . MET A 1 93 ? 2.945 -2.594 -5.048 1.00 89.44 93 MET A N 1
ATOM 700 C CA . MET A 1 93 ? 1.879 -2.646 -4.050 1.00 89.44 93 MET A CA 1
ATOM 701 C C . MET A 1 93 ? 2.360 -3.268 -2.734 1.00 89.44 93 MET A C 1
ATOM 703 O O . MET A 1 93 ? 3.180 -4.185 -2.735 1.00 89.44 93 MET A O 1
ATOM 707 N N . ASN A 1 94 ? 1.813 -2.794 -1.619 1.00 90.31 94 ASN A N 1
ATOM 708 C CA . ASN A 1 94 ? 2.136 -3.241 -0.272 1.00 90.31 94 ASN A CA 1
ATOM 709 C C . ASN A 1 94 ? 0.874 -3.394 0.570 1.00 90.31 94 ASN A C 1
ATOM 711 O O . ASN A 1 94 ? -0.107 -2.671 0.390 1.00 90.31 94 ASN A O 1
ATOM 715 N N . TYR A 1 95 ? 0.910 -4.332 1.515 1.00 90.75 95 TYR A N 1
ATOM 716 C CA . TYR A 1 95 ? -0.124 -4.415 2.534 1.00 90.75 95 TYR A CA 1
ATOM 717 C C . TYR A 1 95 ? 0.179 -3.395 3.630 1.00 90.75 95 TYR A C 1
ATOM 719 O O . TYR A 1 95 ? 1.191 -3.515 4.320 1.00 90.75 95 TYR A O 1
ATOM 727 N N . LEU A 1 96 ? -0.691 -2.400 3.794 1.00 91.19 96 LEU A N 1
ATOM 728 C CA . LEU A 1 96 ? -0.534 -1.352 4.798 1.00 91.19 96 LEU A CA 1
ATOM 729 C C . LEU A 1 96 ? -1.629 -1.461 5.861 1.00 91.19 96 LEU A C 1
ATOM 731 O O . LEU A 1 96 ? -2.755 -1.870 5.567 1.00 91.19 96 LEU A O 1
ATOM 735 N N . HIS A 1 97 ? -1.300 -1.096 7.101 1.00 89.69 97 HIS A N 1
ATOM 736 C CA . HIS A 1 97 ? -2.208 -1.217 8.238 1.00 89.69 97 HIS A CA 1
ATOM 737 C C . HIS A 1 97 ? -3.023 0.064 8.454 1.00 89.69 97 HIS A C 1
ATOM 739 O O . HIS A 1 97 ? -2.491 1.170 8.463 1.00 89.69 97 HIS A O 1
ATOM 745 N N . GLY A 1 98 ? -4.329 -0.074 8.675 1.00 90.44 98 GLY A N 1
ATOM 746 C CA . GLY A 1 98 ? -5.187 1.059 9.010 1.00 90.44 98 GLY A CA 1
ATOM 747 C C . GLY A 1 98 ? -4.742 1.727 10.311 1.00 90.44 98 GLY A C 1
ATOM 748 O O . GLY A 1 98 ? -4.463 1.060 11.302 1.00 90.44 98 GLY A O 1
ATOM 749 N N . GLY A 1 99 ? -4.687 3.055 10.313 1.00 87.75 99 GLY A N 1
ATOM 750 C CA . GLY A 1 99 ? -4.251 3.854 11.455 1.00 87.75 99 GLY A CA 1
ATOM 751 C C . GLY A 1 99 ? -2.738 4.044 11.575 1.00 87.75 99 GLY A C 1
ATOM 752 O O . GLY A 1 99 ? -2.338 4.945 12.308 1.00 87.75 99 GLY A O 1
ATOM 753 N N . SER A 1 100 ? -1.904 3.278 10.856 1.00 88.81 100 SER A N 1
ATOM 754 C CA . SER A 1 100 ? -0.485 3.623 10.720 1.00 88.81 100 SER A CA 1
ATOM 755 C C . SER A 1 100 ? -0.313 4.752 9.708 1.00 88.81 100 SER A C 1
ATOM 757 O O . SER A 1 100 ? -1.153 4.947 8.822 1.00 88.81 100 SER A O 1
ATOM 759 N N . ASP A 1 101 ? 0.782 5.496 9.824 1.00 92.06 101 ASP A N 1
ATOM 760 C CA . ASP A 1 101 ? 1.151 6.454 8.791 1.00 92.06 101 ASP A CA 1
ATOM 761 C C . ASP A 1 101 ? 1.599 5.707 7.531 1.00 92.06 101 ASP A C 1
ATOM 763 O O . ASP A 1 101 ? 2.281 4.683 7.599 1.00 92.06 101 ASP A O 1
ATOM 767 N N . ALA A 1 102 ? 1.176 6.195 6.366 1.00 91.38 102 ALA A N 1
ATOM 768 C CA . ALA A 1 102 ? 1.589 5.627 5.092 1.00 91.38 102 ALA A CA 1
ATOM 769 C C . ALA A 1 102 ? 3.114 5.794 4.910 1.00 91.38 102 ALA A C 1
ATOM 771 O O . ALA A 1 102 ? 3.613 6.913 5.074 1.00 91.38 102 ALA A O 1
ATOM 772 N N . PRO A 1 103 ? 3.864 4.735 4.558 1.00 92.00 103 PRO A N 1
ATOM 773 C CA . PRO A 1 103 ? 5.323 4.793 4.503 1.00 92.00 103 PRO A CA 1
ATOM 774 C C . PRO A 1 103 ? 5.834 5.535 3.257 1.00 92.00 103 PRO A C 1
ATOM 776 O O . PRO A 1 103 ? 5.075 5.877 2.339 1.00 92.00 103 PRO A O 1
ATOM 779 N N . THR A 1 104 ? 7.136 5.809 3.227 1.00 91.38 104 THR A N 1
ATOM 780 C CA . THR A 1 104 ? 7.895 6.118 2.003 1.00 91.38 104 THR A CA 1
ATOM 781 C C . THR A 1 104 ? 8.099 4.844 1.168 1.00 91.38 104 THR A C 1
ATOM 783 O O . THR A 1 104 ? 7.803 3.732 1.618 1.00 91.38 104 THR A O 1
ATOM 786 N N . ILE A 1 105 ? 8.566 5.003 -0.070 1.00 87.00 105 ILE A N 1
ATOM 787 C CA . ILE A 1 105 ? 9.034 3.892 -0.912 1.00 87.00 105 ILE A CA 1
ATOM 788 C C . ILE A 1 105 ? 10.539 4.012 -1.140 1.00 87.00 105 ILE A C 1
ATOM 790 O O . ILE A 1 105 ? 11.064 5.123 -1.174 1.00 87.00 105 ILE A O 1
ATOM 794 N N . GLU A 1 106 ? 11.210 2.879 -1.326 1.00 84.94 106 GLU A N 1
ATOM 795 C CA . GLU A 1 106 ? 12.592 2.836 -1.814 1.00 84.94 106 GLU A CA 1
ATOM 796 C C . GLU A 1 106 ? 12.590 2.965 -3.335 1.00 84.94 106 GLU A C 1
ATOM 798 O O . GLU A 1 106 ? 11.833 2.272 -4.007 1.00 84.94 106 GLU A O 1
ATOM 803 N N . VAL A 1 107 ? 13.436 3.816 -3.897 1.00 79.50 107 VAL A N 1
ATOM 804 C CA . VAL A 1 107 ? 13.713 3.868 -5.336 1.00 79.50 107 VAL A CA 1
ATOM 805 C C . VAL A 1 107 ? 15.216 3.793 -5.555 1.00 79.50 107 VAL A C 1
ATOM 807 O O . VAL A 1 107 ? 15.988 4.304 -4.751 1.00 79.50 107 VAL A O 1
ATOM 810 N N . PHE A 1 108 ? 15.618 3.126 -6.634 1.00 75.31 108 PHE A N 1
ATOM 811 C CA . PHE A 1 108 ? 17.013 3.082 -7.058 1.00 75.31 108 PHE A CA 1
ATOM 812 C C . PHE A 1 108 ? 17.282 4.282 -7.958 1.00 75.31 108 PHE A C 1
ATOM 814 O O . PHE A 1 108 ? 16.546 4.500 -8.929 1.00 75.31 108 PHE A O 1
ATOM 821 N N . ASP A 1 109 ? 18.302 5.063 -7.627 1.00 74.00 109 ASP A N 1
ATOM 822 C CA . ASP A 1 109 ? 18.755 6.146 -8.488 1.00 74.00 109 ASP A CA 1
ATOM 823 C C . ASP A 1 109 ? 19.621 5.626 -9.654 1.00 74.00 109 ASP A C 1
ATOM 825 O O . ASP A 1 109 ? 19.750 4.423 -9.891 1.00 74.00 109 ASP A O 1
ATOM 829 N N . ALA A 1 110 ? 20.174 6.546 -10.449 1.00 75.38 110 ALA A N 1
ATOM 830 C CA . ALA A 1 110 ? 20.981 6.191 -11.616 1.00 75.38 110 ALA A CA 1
ATOM 831 C C . ALA A 1 110 ? 22.300 5.471 -11.266 1.00 75.38 110 ALA A C 1
ATOM 833 O O . ALA A 1 110 ? 22.890 4.854 -12.156 1.00 75.38 110 ALA A O 1
ATOM 834 N N . ASP A 1 111 ? 22.740 5.555 -10.010 1.00 81.06 111 A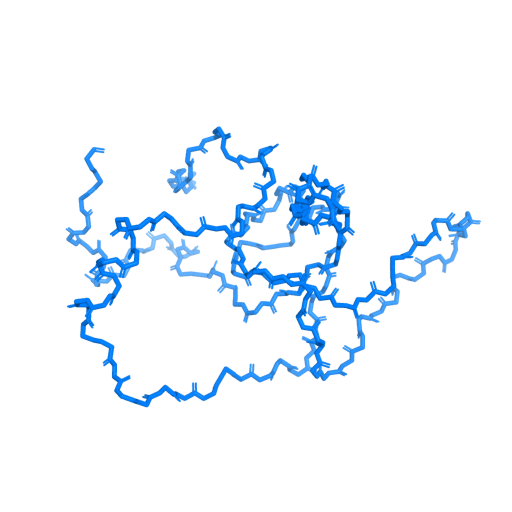SP A N 1
ATOM 835 C CA . ASP A 1 111 ? 23.966 4.958 -9.484 1.00 81.06 111 ASP A CA 1
ATOM 836 C C . ASP A 1 111 ? 23.671 3.701 -8.625 1.00 81.06 111 ASP A C 1
ATOM 838 O O . ASP A 1 111 ? 24.563 3.194 -7.943 1.00 81.06 111 ASP A O 1
ATOM 842 N N . ASP A 1 112 ? 22.442 3.163 -8.701 1.00 73.38 112 ASP A N 1
ATOM 843 C CA . ASP A 1 112 ? 21.923 2.048 -7.891 1.00 73.38 112 ASP A CA 1
ATOM 844 C C . ASP A 1 112 ? 21.923 2.327 -6.367 1.00 73.38 112 ASP A C 1
ATOM 846 O O . ASP A 1 112 ? 21.848 1.395 -5.555 1.00 73.38 112 ASP A O 1
ATOM 850 N N . GLU A 1 113 ? 21.969 3.596 -5.946 1.00 77.38 113 GLU A N 1
ATOM 851 C CA . GLU A 1 113 ? 21.777 3.969 -4.544 1.00 77.38 113 GLU A CA 1
ATOM 852 C C . GLU A 1 113 ? 20.284 3.959 -4.184 1.00 77.38 113 GLU A C 1
ATOM 854 O O . GLU A 1 113 ? 19.413 4.287 -4.992 1.00 77.38 113 GLU A O 1
ATOM 859 N N . ILE A 1 114 ? 19.979 3.543 -2.951 1.00 77.56 114 ILE A N 1
ATOM 860 C CA . ILE A 1 114 ? 18.606 3.489 -2.440 1.00 77.56 114 ILE A CA 1
ATOM 861 C C . ILE A 1 114 ? 18.240 4.861 -1.873 1.00 77.56 114 ILE A C 1
ATOM 863 O O . ILE A 1 114 ? 18.819 5.298 -0.876 1.00 77.56 114 ILE A O 1
ATOM 867 N N . GLU A 1 115 ? 17.236 5.504 -2.463 1.00 84.12 115 GLU A N 1
ATOM 868 C CA . GLU A 1 115 ? 16.622 6.729 -1.954 1.00 84.12 115 GLU A CA 1
ATOM 869 C C . GLU A 1 115 ? 15.214 6.439 -1.414 1.00 84.12 115 GLU A C 1
ATOM 871 O O . GLU A 1 115 ? 14.409 5.752 -2.045 1.00 84.12 115 GLU A O 1
ATOM 876 N N . GLU A 1 116 ? 14.890 6.995 -0.245 1.00 87.56 116 GLU A N 1
ATOM 877 C CA . GLU A 1 116 ? 13.531 6.967 0.295 1.00 87.56 116 GLU A CA 1
ATOM 878 C C . GLU A 1 116 ? 12.730 8.178 -0.187 1.00 87.56 116 GLU A C 1
ATOM 880 O O . GLU A 1 116 ? 13.011 9.323 0.179 1.00 87.56 116 GLU A O 1
ATOM 885 N N . VAL A 1 117 ? 11.675 7.930 -0.961 1.00 86.44 117 VAL A N 1
ATOM 886 C CA . VAL A 1 117 ? 10.859 8.989 -1.560 1.00 86.44 117 VAL A CA 1
ATOM 887 C C . VAL A 1 117 ? 9.425 8.924 -1.042 1.00 86.44 117 VAL A C 1
ATOM 889 O O . VAL A 1 117 ? 8.792 7.868 -0.957 1.00 86.44 117 VAL A O 1
ATOM 892 N N . ALA A 1 118 ? 8.889 10.090 -0.676 1.00 90.50 118 ALA A N 1
ATOM 893 C CA . ALA A 1 118 ? 7.487 10.235 -0.312 1.00 90.50 118 ALA A CA 1
ATOM 894 C C . ALA A 1 118 ? 6.594 10.095 -1.552 1.00 90.50 118 ALA A C 1
ATOM 896 O O . ALA A 1 118 ? 6.884 10.646 -2.613 1.00 90.50 118 ALA A O 1
ATOM 897 N N . THR A 1 119 ? 5.478 9.387 -1.404 1.00 90.38 119 THR A N 1
ATOM 898 C CA . THR A 1 119 ? 4.587 9.051 -2.516 1.00 90.38 119 THR A CA 1
ATOM 899 C C . THR A 1 119 ? 3.117 9.231 -2.141 1.00 90.38 119 THR A C 1
ATOM 901 O O . THR A 1 119 ? 2.763 9.675 -1.044 1.00 90.38 119 THR A O 1
ATOM 904 N N . GLN A 1 120 ? 2.246 8.937 -3.097 1.00 93.25 120 GLN A N 1
ATOM 905 C CA . GLN A 1 120 ? 0.803 8.889 -2.942 1.00 93.25 120 GLN A CA 1
ATOM 906 C C . GLN A 1 120 ? 0.374 7.429 -3.071 1.00 93.25 120 GLN A C 1
ATOM 908 O O . GLN A 1 120 ? 0.647 6.793 -4.083 1.00 93.25 120 GLN A O 1
ATOM 913 N N . TRP A 1 121 ? -0.299 6.905 -2.055 1.00 93.25 121 TRP A N 1
ATOM 914 C CA . TRP A 1 121 ? -0.769 5.527 -1.993 1.00 93.25 121 TRP A CA 1
ATOM 915 C C . TRP A 1 121 ? -2.236 5.450 -2.403 1.00 93.25 121 TRP A C 1
ATOM 917 O O . TRP A 1 121 ? -3.088 6.037 -1.736 1.00 93.25 121 TRP A O 1
ATOM 927 N N . ARG A 1 122 ? -2.543 4.715 -3.474 1.00 93.56 122 ARG A N 1
ATOM 928 C CA . ARG A 1 122 ? -3.901 4.363 -3.905 1.00 93.56 122 ARG A CA 1
ATOM 929 C C . ARG A 1 122 ? -4.327 3.039 -3.274 1.00 93.56 122 ARG A C 1
ATOM 931 O O . ARG A 1 122 ? -3.601 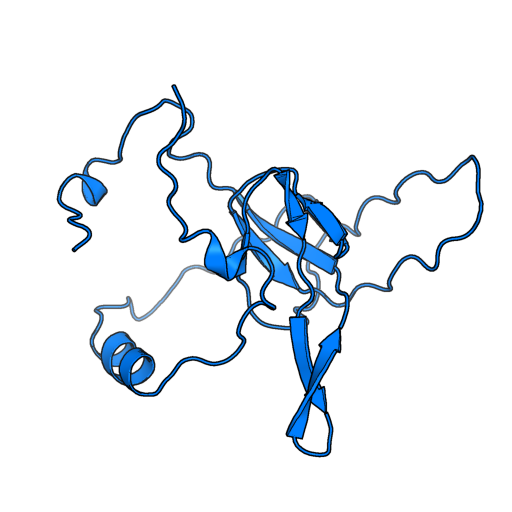2.055 -3.351 1.00 93.56 122 ARG A O 1
ATOM 938 N N . LEU A 1 123 ? -5.522 2.994 -2.692 1.00 92.81 123 LEU A N 1
ATOM 939 C CA . LEU A 1 123 ? -6.127 1.746 -2.221 1.00 92.81 123 LEU A CA 1
ATOM 940 C C . LEU A 1 123 ? -6.571 0.890 -3.417 1.00 92.81 123 LEU A C 1
ATOM 942 O O . LEU A 1 123 ? -7.418 1.335 -4.191 1.00 92.81 123 LEU A O 1
ATOM 946 N N . ILE A 1 124 ? -6.055 -0.337 -3.525 1.00 90.44 124 ILE A N 1
ATOM 947 C CA . ILE A 1 124 ? -6.508 -1.329 -4.518 1.00 90.44 124 ILE A CA 1
ATOM 948 C C . ILE A 1 124 ? -7.543 -2.267 -3.900 1.00 90.44 124 ILE A C 1
ATOM 950 O O . ILE A 1 124 ? -8.546 -2.606 -4.525 1.00 90.44 124 ILE A O 1
ATOM 954 N N . TRP A 1 125 ? -7.302 -2.703 -2.662 1.00 89.88 125 TRP A N 1
ATOM 955 C CA . TRP A 1 125 ? -8.167 -3.657 -1.982 1.00 89.88 125 TRP A CA 1
ATOM 956 C C . TRP A 1 125 ? -8.191 -3.400 -0.481 1.00 89.88 125 TRP A C 1
ATOM 958 O O . TRP A 1 125 ? -7.142 -3.289 0.149 1.00 89.88 125 TRP A O 1
ATOM 968 N N . LYS A 1 126 ? -9.392 -3.321 0.090 1.00 91.81 126 LYS A N 1
ATOM 969 C CA . LYS A 1 126 ? -9.614 -3.127 1.523 1.00 91.81 126 LYS A CA 1
ATOM 970 C C . LYS A 1 126 ? -9.763 -4.478 2.217 1.00 91.81 126 LYS A C 1
ATOM 972 O O . LYS A 1 126 ? -10.582 -5.287 1.784 1.00 91.81 126 LYS A O 1
ATOM 977 N N . ASP A 1 127 ? -9.020 -4.692 3.303 1.00 89.50 127 ASP A N 1
ATOM 978 C CA . ASP A 1 127 ? -9.158 -5.903 4.114 1.00 89.50 127 ASP A CA 1
ATOM 979 C C . ASP A 1 127 ? -10.242 -5.730 5.180 1.00 89.50 127 ASP A C 1
ATOM 981 O O . ASP A 1 127 ? -10.004 -5.176 6.254 1.00 89.50 127 ASP A O 1
ATOM 985 N N . ASP A 1 128 ? -11.439 -6.222 4.868 1.00 88.31 128 ASP A N 1
ATOM 986 C CA . ASP A 1 128 ? -12.590 -6.221 5.775 1.00 88.31 128 ASP A CA 1
ATOM 987 C C . ASP A 1 128 ? -12.907 -7.621 6.343 1.00 88.31 128 ASP A C 1
ATOM 989 O O . ASP A 1 128 ? -13.891 -7.783 7.066 1.00 88.31 128 ASP A O 1
ATOM 993 N N . ARG A 1 129 ? -12.088 -8.641 6.041 1.00 82.00 129 ARG A N 1
ATOM 994 C CA . ARG A 1 129 ? -12.423 -10.060 6.285 1.00 82.00 129 ARG A CA 1
ATOM 995 C C . ARG A 1 129 ? -12.604 -10.410 7.756 1.00 82.00 129 ARG A C 1
ATOM 997 O O . ARG A 1 129 ? -13.459 -11.215 8.082 1.00 82.00 129 ARG A O 1
ATOM 1004 N N . TYR A 1 130 ? -11.818 -9.791 8.631 1.00 76.00 130 TYR A N 1
ATOM 1005 C CA . TYR A 1 130 ? -11.817 -10.102 10.064 1.00 76.00 130 TYR A CA 1
ATOM 1006 C C . TYR A 1 130 ? -12.659 -9.130 10.896 1.00 76.00 130 TYR A C 1
ATOM 1008 O O . TYR A 1 130 ? -12.608 -9.166 12.127 1.00 76.00 130 TYR A O 1
ATOM 1016 N N . LEU A 1 131 ? -13.399 -8.213 10.260 1.00 79.06 131 LEU A N 1
ATOM 1017 C CA . LEU A 1 131 ? -14.152 -7.183 10.985 1.00 79.06 131 LEU A CA 1
ATOM 1018 C C . LEU A 1 131 ? -15.282 -7.763 11.842 1.00 79.06 131 LEU A C 1
ATOM 1020 O O . LEU A 1 131 ? -15.645 -7.163 12.854 1.00 79.06 131 LEU A O 1
ATOM 1024 N N . ASP A 1 132 ? -15.821 -8.919 11.461 1.00 82.81 132 ASP A N 1
ATOM 1025 C CA . ASP A 1 132 ? -16.851 -9.636 12.216 1.00 82.81 132 ASP A CA 1
ATOM 1026 C C . ASP A 1 132 ? -16.277 -10.609 13.265 1.00 82.81 132 ASP A C 1
ATOM 1028 O O . ASP A 1 132 ? -17.030 -11.230 14.017 1.00 82.81 132 ASP A O 1
ATOM 1032 N N . GLY A 1 133 ? -14.946 -10.705 13.360 1.00 77.38 133 GLY A N 1
ATOM 1033 C CA . GLY A 1 133 ? -14.241 -11.601 14.272 1.00 77.38 133 GLY A CA 1
ATOM 1034 C C . GLY A 1 133 ? -14.212 -13.067 13.833 1.00 77.38 133 GLY A C 1
ATOM 1035 O O . GLY A 1 133 ? -13.728 -13.900 14.600 1.00 77.38 133 GLY A O 1
ATOM 1036 N N . SER A 1 134 ? -14.710 -13.393 12.637 1.00 81.00 134 SER A N 1
ATOM 1037 C CA . SER A 1 134 ? -14.584 -14.725 12.051 1.00 81.00 134 SER A CA 1
ATOM 1038 C C . SER A 1 134 ? -13.234 -14.898 11.347 1.00 81.00 134 SER A C 1
ATOM 1040 O O . SER A 1 134 ? -12.596 -13.935 10.918 1.00 81.00 134 SER A O 1
ATOM 1042 N N . ILE A 1 135 ? -12.773 -16.146 11.276 1.00 77.12 135 ILE A N 1
ATOM 1043 C CA . ILE A 1 135 ? -11.647 -16.549 10.432 1.00 77.12 135 ILE A CA 1
ATOM 1044 C C . ILE A 1 135 ? -12.269 -17.326 9.268 1.00 77.12 135 ILE A C 1
ATOM 1046 O O . ILE A 1 135 ? -13.040 -18.249 9.549 1.00 77.12 135 ILE A O 1
ATOM 1050 N N . PRO A 1 136 ? -11.979 -16.978 8.002 1.00 79.25 136 PRO A N 1
ATOM 1051 C CA . PRO A 1 136 ? -12.454 -17.743 6.854 1.00 79.25 136 PRO A CA 1
ATOM 1052 C C . PRO A 1 136 ? -12.097 -19.228 6.978 1.00 79.25 136 PRO A C 1
ATOM 1054 O O . PRO A 1 136 ? -11.007 -19.575 7.442 1.00 79.25 136 PRO A O 1
ATOM 1057 N N . ASP A 1 137 ? -12.996 -20.114 6.544 1.00 78.06 137 ASP A N 1
ATOM 1058 C CA . ASP A 1 137 ? -12.795 -21.566 6.637 1.00 78.06 137 ASP A CA 1
ATOM 1059 C C . ASP A 1 137 ? -11.492 -22.002 5.945 1.00 78.06 137 ASP A C 1
ATOM 1061 O O . ASP A 1 137 ? -10.798 -22.900 6.429 1.00 78.06 137 ASP A O 1
ATOM 1065 N N . GLU A 1 138 ? -11.111 -21.321 4.860 1.00 77.19 138 GLU A N 1
ATOM 1066 C CA . GLU A 1 138 ? -9.869 -21.549 4.117 1.00 77.19 138 GLU A CA 1
ATOM 1067 C C . GLU A 1 138 ? -8.610 -21.307 4.962 1.00 77.19 138 GLU A C 1
ATOM 1069 O O . GLU A 1 138 ? -7.578 -21.939 4.735 1.00 77.19 138 GLU A O 1
ATOM 1074 N N . GLU A 1 139 ? -8.693 -20.416 5.950 1.00 75.06 139 GLU A N 1
ATOM 1075 C CA . GLU A 1 139 ? -7.583 -20.025 6.821 1.00 75.06 139 GLU A CA 1
ATOM 1076 C C . GLU A 1 139 ? -7.577 -20.806 8.148 1.00 75.06 139 GLU A C 1
ATOM 1078 O O . GLU A 1 139 ? -6.616 -20.724 8.913 1.00 75.06 139 GLU A O 1
ATOM 1083 N N . SER A 1 140 ? -8.602 -21.626 8.415 1.00 76.44 140 SER A N 1
ATOM 1084 C CA . SER A 1 140 ? -8.740 -22.402 9.663 1.00 76.44 140 SER A CA 1
ATOM 1085 C C . SER A 1 140 ? -7.581 -23.375 9.931 1.00 76.44 140 SER A C 1
ATOM 1087 O O . SER A 1 140 ? -7.324 -23.741 11.079 1.00 76.44 140 SER A O 1
ATOM 1089 N N . ALA A 1 141 ? -6.863 -23.779 8.879 1.00 74.12 141 ALA A N 1
ATOM 1090 C CA . ALA A 1 141 ? -5.717 -24.681 8.946 1.00 74.12 141 ALA A CA 1
ATOM 1091 C C . ALA A 1 141 ? -4.355 -23.959 8.920 1.00 74.12 141 ALA A C 1
ATOM 1093 O O . ALA A 1 141 ? -3.317 -24.626 8.946 1.00 74.12 141 ALA A O 1
ATOM 1094 N N . TYR A 1 142 ? -4.320 -22.622 8.841 1.00 75.44 142 TYR A N 1
ATOM 1095 C CA . TYR A 1 142 ? -3.064 -21.874 8.808 1.00 75.44 142 TYR A CA 1
ATOM 1096 C C . TYR A 1 142 ? -2.387 -21.914 10.180 1.00 75.44 142 TYR A C 1
ATOM 1098 O O . TYR A 1 142 ? -2.875 -21.367 11.165 1.00 75.44 142 TYR A O 1
ATOM 1106 N N . THR A 1 143 ? -1.224 -22.558 10.245 1.00 59.44 143 THR A N 1
ATOM 1107 C CA . THR A 1 143 ? -0.364 -22.572 11.430 1.00 59.44 143 THR A CA 1
ATOM 1108 C C . THR A 1 143 ? 0.834 -21.663 11.194 1.00 59.44 143 THR A C 1
ATOM 1110 O O . THR A 1 143 ? 1.618 -21.912 10.275 1.00 59.44 143 THR A O 1
ATOM 1113 N N . PHE A 1 144 ? 1.001 -20.636 12.025 1.00 50.25 144 PHE A N 1
ATOM 1114 C CA . PHE A 1 144 ? 2.216 -19.823 12.036 1.00 50.25 144 PHE A CA 1
ATOM 1115 C C . PHE A 1 144 ? 3.242 -20.471 12.985 1.00 50.25 144 PHE A C 1
ATOM 1117 O O . PHE A 1 144 ? 2.880 -20.743 14.133 1.00 50.25 144 PHE A O 1
ATOM 1124 N N . PRO A 1 145 ? 4.462 -20.798 12.515 1.00 41.47 145 PRO A N 1
ATOM 1125 C CA . PRO A 1 145 ? 5.527 -21.353 13.351 1.00 41.47 145 PRO A CA 1
ATOM 1126 C C . PRO A 1 145 ? 6.148 -20.322 14.301 1.00 41.47 145 PRO A C 1
ATOM 1128 O O . PRO A 1 145 ? 6.134 -19.115 13.968 1.00 41.47 145 PRO A O 1
#

Secondary structure (DSSP, 8-state):
-PPP--S-GGGTTSPBP----HHHHHHHTTS---S-PPPPPPPSS--EEETTSB-SS-EEEEEE----------TT---PPPPSS---B-S--EEE-TTSBPPPEEEE-TTS-EEEE--EEEEEEE--TTTTS---GGGTT----

pLDDT: mean 75.99, std 15.5, range [34.56, 93.56]

Sequence (145 aa):
MNPPLILASQYLDQPAPLVFNQTWRDKLNKLPFPDSLSPVPEPLRNTVVASGKALPCSGIWEPVELPMRKSAPSLFSRSAEAPDGPLPPAGCMNYLHGGSDAPTIEVFDADDEIEEVATQWRLIWKDDRYLDGSIPDEESAYTFP

Solvent-accessible surface area (backbone atoms only — not comparable to full-atom values): 9528 Å² total; per-residue (Å²): 132,83,76,79,80,88,62,71,76,84,57,73,87,45,62,54,82,82,75,82,56,68,71,55,55,63,49,59,76,70,53,93,69,70,98,71,77,81,78,84,81,82,57,87,61,52,51,69,45,46,39,78,35,66,31,95,53,32,25,38,29,27,31,31,74,60,88,79,80,76,85,67,99,50,102,75,69,68,78,74,76,57,69,69,58,92,69,56,72,64,60,68,68,43,81,46,57,45,66,39,55,34,59,40,36,62,43,69,50,99,83,71,46,81,43,80,42,78,45,30,31,34,63,78,42,76,64,63,76,57,76,84,71,53,76,58,77,89,56,72,77,71,76,84,132

Nearest PDB structures (foldseek):
  5tbf-assembly1_B  TM=1.966E-01  e=1.093E+00  Vibrio cholerae